Protein AF-A0AAD2XUL6-F1 (afdb_monomer_lite)

pLDDT: mean 94.73, std 5.84, range [59.78, 98.81]

Foldseek 3Di:
DWDDDDQWIKDDDDDPVQFWIWIWGPDAVIDTQKTWRQDDPQWTKMDHPPPPDKDKGWHDDPQKIKMWIKIWTADPVHRPDIDIDIDIDIDGDDD

Radius of gyration: 13.49 Å; chains: 1; bounding box: 37×21×35 Å

Structure (mmCIF, N/CA/C/O backbone):
data_AF-A0AAD2XUL6-F1
#
_entry.id   AF-A0AAD2XUL6-F1
#
loop_
_atom_site.group_PDB
_atom_site.id
_atom_site.type_symbol
_atom_site.label_atom_id
_atom_site.label_alt_id
_atom_site.label_comp_id
_atom_site.label_asym_id
_atom_site.label_entity_id
_atom_site.label_seq_id
_atom_site.pdbx_PDB_ins_code
_atom_site.Cartn_x
_atom_site.Cartn_y
_atom_site.Cartn_z
_atom_site.occupancy
_atom_site.B_iso_or_equiv
_atom_site.auth_seq_id
_atom_site.auth_comp_id
_atom_site.auth_asym_id
_atom_site.auth_atom_id
_atom_site.pdbx_PDB_model_num
ATOM 1 N N . MET A 1 1 ? -13.554 -4.815 0.991 1.00 89.19 1 MET A N 1
ATOM 2 C CA . MET A 1 1 ? -13.641 -5.595 2.246 1.00 89.19 1 MET A CA 1
ATOM 3 C C . MET A 1 1 ? -12.652 -5.035 3.250 1.00 89.19 1 MET A C 1
ATOM 5 O O . MET A 1 1 ? -11.562 -4.649 2.840 1.00 89.19 1 MET A O 1
ATOM 9 N N . CYS A 1 2 ? -13.024 -4.979 4.528 1.00 93.56 2 CYS A N 1
ATOM 10 C CA . CYS A 1 2 ? -12.143 -4.501 5.590 1.00 93.56 2 CYS A CA 1
ATOM 11 C C . CYS A 1 2 ? -12.087 -5.528 6.721 1.00 93.56 2 CYS A C 1
ATOM 13 O O . CYS A 1 2 ? -13.125 -6.033 7.136 1.00 93.56 2 CYS A O 1
ATOM 15 N N . THR A 1 3 ? -10.891 -5.844 7.211 1.00 94.81 3 THR A N 1
ATOM 16 C CA . THR A 1 3 ? -10.690 -6.824 8.286 1.00 94.81 3 THR A CA 1
ATOM 17 C C . THR A 1 3 ? -9.711 -6.299 9.327 1.00 94.81 3 THR A C 1
ATOM 19 O O . THR A 1 3 ? -8.600 -5.883 8.984 1.00 94.81 3 THR A O 1
ATOM 22 N N . ASN A 1 4 ? -10.095 -6.376 10.600 1.00 93.25 4 ASN A N 1
ATOM 23 C CA . ASN A 1 4 ? -9.237 -5.982 11.712 1.00 93.25 4 ASN A CA 1
ATOM 24 C C . ASN A 1 4 ? -8.470 -7.191 12.245 1.00 93.25 4 ASN A C 1
ATOM 26 O O . ASN A 1 4 ? -9.074 -8.205 12.590 1.00 93.25 4 ASN A O 1
ATOM 30 N N . ALA A 1 5 ? -7.147 -7.079 12.327 1.00 92.69 5 ALA A N 1
ATOM 31 C CA . ALA A 1 5 ? -6.289 -8.127 12.869 1.00 92.69 5 ALA A CA 1
ATOM 32 C C . ALA A 1 5 ? -4.986 -7.528 13.409 1.00 92.69 5 ALA A C 1
ATOM 34 O O . ALA A 1 5 ? -4.368 -6.689 12.755 1.00 92.69 5 ALA A O 1
ATOM 35 N N . GLY A 1 6 ? -4.560 -7.956 14.601 1.00 91.62 6 GLY A N 1
ATOM 36 C CA . GLY A 1 6 ? -3.233 -7.626 15.139 1.00 91.62 6 GLY A CA 1
ATOM 37 C C . GLY A 1 6 ? -2.918 -6.127 15.236 1.00 91.62 6 GLY A C 1
ATOM 38 O O . GLY A 1 6 ? -1.808 -5.727 14.904 1.00 91.62 6 GLY A O 1
ATOM 39 N N . GLY A 1 7 ? -3.884 -5.292 15.633 1.00 95.38 7 GLY A N 1
ATOM 40 C CA . GLY A 1 7 ? -3.688 -3.837 15.737 1.00 95.38 7 GLY A CA 1
ATOM 41 C C . GLY A 1 7 ? -3.727 -3.088 14.397 1.00 95.38 7 GLY A C 1
ATOM 42 O O . GLY A 1 7 ? -3.280 -1.943 14.295 1.00 95.38 7 GLY A O 1
ATOM 43 N N . THR A 1 8 ? -4.212 -3.740 13.336 1.00 97.38 8 THR A N 1
ATOM 44 C CA . THR A 1 8 ? -4.301 -3.158 11.992 1.00 97.38 8 THR A CA 1
ATOM 45 C C . THR A 1 8 ? -5.694 -3.283 11.396 1.00 97.38 8 THR A C 1
ATOM 47 O O . THR A 1 8 ? -6.439 -4.216 11.703 1.00 97.38 8 THR A O 1
ATOM 50 N N . VAL A 1 9 ? -6.008 -2.352 10.499 1.00 97.06 9 VAL A N 1
ATOM 51 C CA . VAL A 1 9 ? -7.153 -2.384 9.591 1.00 97.06 9 VAL A CA 1
ATOM 52 C C . VAL A 1 9 ? -6.617 -2.732 8.208 1.00 97.06 9 VAL A C 1
ATOM 54 O O . VAL A 1 9 ? -5.842 -1.974 7.624 1.00 97.06 9 VAL A O 1
ATOM 57 N N . ASN A 1 10 ? -7.025 -3.882 7.684 1.00 96.81 10 ASN A N 1
ATOM 58 C CA . ASN A 1 10 ? -6.643 -4.350 6.357 1.00 96.81 10 ASN A CA 1
ATOM 59 C C . ASN A 1 10 ? -7.801 -4.064 5.410 1.00 96.81 10 ASN A C 1
ATOM 61 O O . ASN A 1 10 ? -8.906 -4.559 5.617 1.00 96.81 10 ASN A O 1
ATOM 65 N N . ILE A 1 11 ? -7.555 -3.256 4.390 1.00 96.06 11 ILE A N 1
ATOM 66 C CA . ILE A 1 11 ? -8.537 -2.836 3.398 1.00 96.06 11 ILE A CA 1
ATOM 67 C C . ILE A 1 11 ? -8.146 -3.499 2.084 1.00 96.06 11 ILE A C 1
ATOM 69 O O . ILE A 1 11 ? -7.051 -3.267 1.586 1.00 96.06 11 ILE A O 1
ATOM 73 N N . ALA A 1 12 ? -9.035 -4.293 1.499 1.00 94.69 12 ALA A N 1
ATOM 74 C CA . ALA A 1 12 ? -8.879 -4.798 0.138 1.00 94.69 12 ALA A CA 1
ATOM 75 C C . ALA A 1 12 ? -10.010 -4.263 -0.746 1.00 94.69 12 ALA A C 1
ATOM 77 O O . ALA A 1 12 ? -11.188 -4.292 -0.362 1.00 94.69 12 ALA A O 1
ATOM 78 N N . ILE A 1 13 ? -9.644 -3.750 -1.920 1.00 92.62 13 ILE A N 1
ATOM 79 C CA . ILE A 1 13 ? -10.546 -3.092 -2.869 1.00 92.62 13 ILE A CA 1
ATOM 80 C C . ILE A 1 13 ? -10.616 -3.944 -4.133 1.00 92.62 13 ILE A C 1
ATOM 82 O O . ILE A 1 13 ? -9.597 -4.275 -4.736 1.00 92.62 13 ILE A O 1
ATOM 86 N N . GLY A 1 14 ? -11.837 -4.300 -4.536 1.00 87.06 14 GLY A N 1
ATOM 87 C CA . GLY A 1 14 ? -12.057 -5.251 -5.623 1.00 87.06 14 GLY A CA 1
ATOM 88 C C . GLY A 1 14 ? -11.722 -6.686 -5.207 1.00 87.06 14 GLY A C 1
ATOM 89 O O . GLY A 1 14 ? -12.038 -7.104 -4.093 1.00 87.06 14 GLY A O 1
ATOM 90 N N . GLY A 1 15 ? -11.111 -7.444 -6.118 1.00 81.06 15 GLY A N 1
ATOM 91 C CA . GLY A 1 15 ? -10.708 -8.837 -5.900 1.00 81.06 15 GLY A CA 1
ATOM 92 C C . GLY A 1 15 ? -9.271 -9.102 -6.348 1.00 81.06 15 GLY A C 1
ATOM 93 O O . GLY A 1 15 ? -8.518 -8.171 -6.636 1.00 81.06 15 GLY A O 1
ATOM 94 N N . ALA A 1 16 ? -8.896 -10.380 -6.466 1.00 76.31 16 ALA A N 1
ATOM 95 C CA . ALA A 1 16 ? -7.545 -10.786 -6.879 1.00 76.31 16 ALA A CA 1
ATOM 96 C C . ALA A 1 16 ? -7.095 -10.149 -8.209 1.00 76.31 16 ALA A C 1
ATOM 98 O O . ALA A 1 16 ? -5.918 -9.854 -8.379 1.00 76.31 16 ALA A O 1
ATOM 99 N N . ALA A 1 17 ? -8.036 -9.889 -9.122 1.00 76.19 17 ALA A N 1
ATOM 100 C CA . ALA A 1 17 ? -7.764 -9.243 -10.403 1.00 76.19 17 ALA A CA 1
ATOM 101 C C . ALA A 1 17 ? -7.375 -7.756 -10.283 1.00 76.19 17 ALA A C 1
ATOM 103 O O . ALA A 1 17 ? -6.686 -7.242 -11.156 1.00 76.19 17 ALA A O 1
ATOM 104 N N . THR A 1 18 ? -7.822 -7.058 -9.234 1.00 83.56 18 THR A N 1
ATOM 105 C CA . THR A 1 18 ? -7.548 -5.624 -9.038 1.00 83.56 18 THR A CA 1
ATOM 106 C C . THR A 1 18 ? -6.252 -5.411 -8.259 1.00 83.56 18 THR A C 1
ATOM 108 O O . THR A 1 18 ? -5.490 -4.504 -8.570 1.00 83.56 18 THR A O 1
ATOM 111 N N . GLY A 1 19 ? -5.988 -6.253 -7.253 1.00 87.50 19 GLY A N 1
ATOM 112 C CA . GLY A 1 19 ? -4.731 -6.227 -6.498 1.00 87.50 19 GLY A CA 1
ATOM 113 C C . GLY A 1 19 ? -4.498 -4.958 -5.669 1.00 87.50 19 GLY A C 1
ATOM 114 O O . GLY A 1 19 ? -3.352 -4.668 -5.328 1.00 87.50 19 GLY A O 1
ATOM 115 N N . ILE A 1 20 ? -5.557 -4.202 -5.350 1.00 95.88 20 ILE A N 1
ATOM 116 C CA . ILE A 1 20 ? -5.465 -2.986 -4.535 1.00 95.88 20 ILE A CA 1
ATOM 117 C C . ILE A 1 20 ? -5.750 -3.330 -3.074 1.00 95.88 20 ILE A C 1
ATOM 119 O O . ILE A 1 20 ? -6.815 -3.859 -2.739 1.00 95.88 20 ILE A O 1
ATOM 123 N N . ALA A 1 21 ? -4.812 -2.992 -2.193 1.00 97.00 21 ALA A N 1
ATOM 124 C CA . ALA A 1 21 ? -4.952 -3.189 -0.758 1.00 97.00 21 ALA A CA 1
ATOM 125 C C . ALA A 1 21 ? -4.213 -2.108 0.037 1.00 97.00 21 ALA A C 1
ATOM 127 O O . ALA A 1 21 ? -3.227 -1.543 -0.427 1.00 97.00 21 ALA A O 1
ATOM 128 N N . ALA A 1 22 ? -4.660 -1.847 1.258 1.00 98.12 22 ALA A N 1
ATOM 129 C CA . ALA A 1 22 ? -3.986 -0.968 2.199 1.00 98.12 22 ALA A CA 1
ATOM 130 C C . ALA A 1 22 ? -3.989 -1.579 3.600 1.00 98.12 22 ALA A C 1
ATOM 132 O O . ALA A 1 22 ? -4.957 -2.221 4.011 1.00 98.12 22 ALA A O 1
ATOM 133 N N . VAL A 1 23 ? -2.910 -1.345 4.341 1.00 98.31 23 VAL A N 1
ATOM 134 C CA . VAL A 1 23 ? -2.792 -1.710 5.753 1.00 98.31 23 VAL A CA 1
ATOM 135 C C . VAL A 1 23 ? -2.622 -0.433 6.555 1.00 98.31 23 VAL A C 1
ATOM 137 O O . VAL A 1 23 ? -1.662 0.318 6.360 1.00 98.31 23 VAL A O 1
ATOM 140 N N . LEU A 1 24 ? -3.557 -0.192 7.466 1.00 98.50 24 LEU A N 1
ATOM 141 C CA . LEU A 1 24 ? -3.556 0.943 8.379 1.00 98.50 24 LEU A CA 1
ATOM 142 C C . LEU A 1 24 ? -3.402 0.452 9.819 1.00 98.50 24 LEU A C 1
ATOM 144 O O . LEU A 1 24 ? -3.800 -0.666 10.135 1.00 98.50 24 LEU A O 1
ATOM 148 N N . SER A 1 25 ? -2.876 1.278 10.722 1.00 98.19 25 SER A N 1
ATOM 149 C CA . SER A 1 25 ? -3.069 1.032 12.158 1.00 98.19 25 SER A CA 1
ATOM 150 C C . SER A 1 25 ? -4.537 1.225 12.546 1.00 98.19 25 SER A C 1
ATOM 152 O O . SER A 1 25 ? -5.241 2.018 11.923 1.00 98.19 25 SER A O 1
ATOM 154 N N . ASP A 1 26 ? -4.974 0.598 13.631 1.00 94.88 26 ASP A N 1
ATOM 155 C CA . ASP A 1 26 ? -6.314 0.789 14.206 1.00 94.88 26 ASP A CA 1
ATOM 156 C C . ASP A 1 26 ? -6.484 2.066 15.064 1.00 94.88 26 ASP A C 1
ATOM 158 O O . ASP A 1 26 ? -7.587 2.352 15.532 1.00 94.88 26 ASP A O 1
ATOM 162 N N . GLY A 1 27 ? -5.419 2.862 15.223 1.00 94.38 27 GLY A N 1
ATOM 163 C CA . GLY A 1 27 ? -5.433 4.158 15.911 1.00 94.38 27 GLY A CA 1
ATOM 164 C C . GLY A 1 27 ? -6.263 5.263 15.233 1.00 94.38 27 GLY A C 1
ATOM 165 O O . GLY A 1 27 ? -6.770 5.111 14.120 1.00 94.38 27 GLY A O 1
ATOM 166 N N . ASN A 1 28 ? -6.382 6.408 15.919 1.00 93.50 28 ASN A N 1
ATOM 167 C CA . ASN A 1 28 ? -7.099 7.593 15.439 1.00 93.50 28 ASN A CA 1
ATOM 168 C C . ASN A 1 28 ? -6.264 8.882 15.662 1.00 93.50 28 ASN A C 1
ATOM 170 O O . ASN A 1 28 ? -6.146 9.314 16.811 1.00 93.50 28 ASN A O 1
ATOM 174 N N . PRO A 1 29 ? -5.683 9.493 14.609 1.00 94.88 29 PRO A N 1
ATOM 175 C CA . PRO A 1 29 ? -5.793 9.089 13.207 1.00 94.88 29 PRO A CA 1
ATOM 176 C C . PRO A 1 29 ? -5.036 7.779 12.912 1.00 94.88 29 PRO A C 1
ATOM 178 O O . PRO A 1 29 ? -4.046 7.468 13.584 1.00 94.88 29 PRO A O 1
ATOM 181 N N . PRO A 1 30 ? -5.477 6.999 11.910 1.00 97.56 30 PRO A N 1
ATOM 182 C CA . PRO A 1 30 ? -4.752 5.813 11.481 1.00 97.56 30 PRO A CA 1
ATOM 183 C C . PRO A 1 30 ? -3.446 6.194 10.771 1.00 97.56 30 PRO A C 1
ATOM 185 O O . PRO A 1 30 ? -3.396 7.100 9.943 1.00 97.56 30 PRO A O 1
ATOM 188 N N . GLN A 1 31 ? -2.377 5.452 11.043 1.00 98.44 31 GLN A N 1
ATOM 189 C CA . GLN A 1 31 ? -1.133 5.523 10.286 1.00 98.44 31 GLN A CA 1
ATOM 190 C C . GLN A 1 31 ? -1.170 4.548 9.114 1.00 98.44 31 GLN A C 1
ATOM 192 O O . GLN A 1 31 ? -1.523 3.381 9.289 1.00 98.44 31 GLN A O 1
ATOM 197 N N . VAL A 1 32 ? -0.719 4.990 7.942 1.00 98.69 32 VAL A N 1
ATOM 198 C CA . VAL A 1 32 ? -0.549 4.111 6.781 1.00 98.69 32 VAL A CA 1
ATOM 199 C C . VAL A 1 32 ? 0.711 3.273 6.963 1.00 98.69 32 VAL A C 1
ATOM 201 O O . VAL A 1 32 ? 1.808 3.814 7.092 1.00 98.69 32 VAL A O 1
ATOM 204 N N . LYS A 1 33 ? 0.571 1.946 6.972 1.00 98.50 33 LYS A N 1
ATOM 205 C CA . LYS A 1 33 ? 1.708 1.016 7.033 1.00 98.50 33 LYS A CA 1
ATOM 206 C C . LYS A 1 33 ? 2.164 0.616 5.638 1.00 98.50 33 LYS A C 1
ATOM 208 O O . LYS A 1 33 ? 3.365 0.668 5.361 1.00 98.50 33 LYS A O 1
ATOM 213 N N . SER A 1 34 ? 1.215 0.284 4.767 1.00 98.50 34 SER A N 1
ATOM 214 C CA . SER A 1 34 ? 1.470 0.007 3.355 1.00 98.50 34 SER A CA 1
ATOM 215 C C . SER A 1 34 ? 0.239 0.236 2.476 1.00 98.50 34 SER A C 1
ATOM 217 O O . SER A 1 34 ? -0.898 0.195 2.950 1.00 98.50 34 SER A O 1
ATOM 219 N N . VAL A 1 35 ? 0.478 0.468 1.185 1.00 98.56 35 VAL A N 1
ATOM 220 C CA . VAL A 1 35 ? -0.531 0.493 0.117 1.00 98.56 35 VAL A CA 1
ATOM 221 C C . VAL A 1 35 ? 0.026 -0.276 -1.077 1.00 98.56 35 VAL A C 1
ATOM 223 O O . VAL A 1 35 ? 1.140 -0.009 -1.511 1.00 98.56 35 VAL A O 1
ATOM 226 N N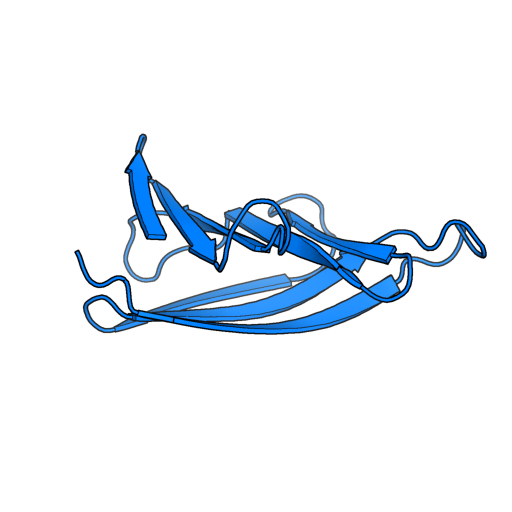 . GLY A 1 36 ? -0.737 -1.217 -1.617 1.00 98.00 36 GLY A N 1
ATOM 227 C CA . GLY A 1 36 ? -0.499 -1.829 -2.919 1.00 98.00 36 GLY A CA 1
ATOM 228 C C . GLY A 1 36 ? -1.559 -1.348 -3.900 1.00 98.00 36 GLY A C 1
ATOM 229 O O . GLY A 1 36 ? -2.746 -1.397 -3.586 1.00 98.00 36 GLY A O 1
ATOM 230 N N . LEU A 1 37 ? -1.138 -0.876 -5.074 1.00 97.00 37 LEU A N 1
ATOM 231 C CA . LEU A 1 37 ? -2.025 -0.363 -6.127 1.00 97.00 37 LEU A CA 1
ATOM 232 C C . LEU A 1 37 ? -2.113 -1.309 -7.337 1.00 97.00 37 LEU A C 1
ATOM 234 O O . LEU A 1 37 ? -2.686 -0.951 -8.363 1.00 97.00 37 LEU A O 1
ATOM 238 N N . GLY A 1 38 ? -1.532 -2.505 -7.227 1.00 94.56 38 GLY A N 1
ATOM 239 C CA . GLY A 1 38 ? -1.416 -3.448 -8.334 1.00 94.56 38 GLY A CA 1
ATOM 240 C C . GLY A 1 38 ? -0.440 -2.979 -9.417 1.00 94.56 38 GLY A C 1
ATOM 241 O O . GLY A 1 38 ? 0.449 -2.155 -9.178 1.00 94.56 38 GLY A O 1
ATOM 242 N N . ASN A 1 39 ? -0.591 -3.549 -10.614 1.00 93.12 39 ASN A N 1
ATOM 243 C CA . ASN A 1 39 ? 0.179 -3.157 -11.789 1.00 93.12 39 ASN A CA 1
ATOM 244 C C . ASN A 1 39 ? -0.561 -2.061 -12.563 1.00 93.12 39 ASN A C 1
ATOM 246 O O . AS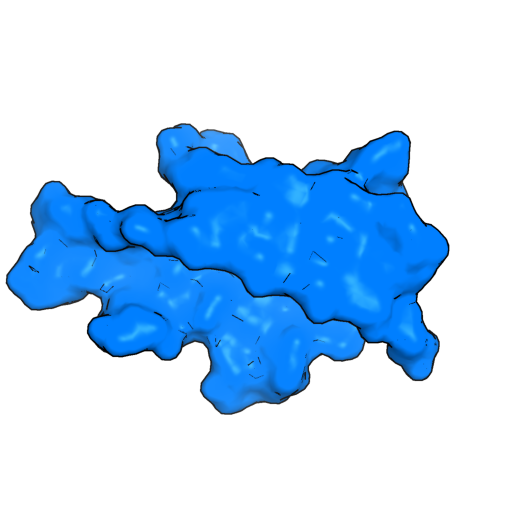N A 1 39 ? -1.692 -2.259 -13.003 1.00 93.12 39 ASN A O 1
ATOM 250 N N . VAL A 1 40 ? 0.096 -0.921 -12.752 1.00 90.81 40 VAL A N 1
ATOM 251 C CA . VAL A 1 40 ? -0.412 0.213 -13.521 1.00 90.81 40 VAL A CA 1
ATOM 252 C C . VAL A 1 40 ? 0.575 0.483 -14.649 1.00 90.81 40 VAL A C 1
ATOM 254 O O . VAL A 1 40 ? 1.716 0.870 -14.404 1.00 90.81 40 VAL A O 1
ATOM 257 N N . ASN A 1 41 ? 0.140 0.277 -15.894 1.00 90.25 41 ASN A N 1
ATOM 258 C CA . ASN A 1 41 ? 0.953 0.483 -17.099 1.00 90.25 41 ASN A CA 1
ATOM 259 C C . ASN A 1 41 ? 2.309 -0.251 -17.068 1.00 90.25 41 ASN A C 1
ATOM 261 O O . ASN A 1 41 ? 3.331 0.317 -17.440 1.00 90.25 41 ASN A O 1
ATOM 265 N N . GLY A 1 42 ? 2.332 -1.501 -16.598 1.00 92.50 42 GLY A N 1
ATOM 266 C CA . GLY A 1 42 ? 3.549 -2.312 -16.532 1.00 92.50 42 GLY A CA 1
ATOM 267 C C . GLY A 1 42 ? 4.366 -2.124 -15.253 1.00 92.50 42 GLY A C 1
ATOM 268 O O . GLY A 1 42 ? 5.244 -2.940 -14.986 1.00 92.50 42 GLY A O 1
ATOM 269 N N . VAL A 1 43 ? 4.034 -1.145 -14.407 1.00 96.06 43 VAL A N 1
ATOM 270 C CA . VAL A 1 43 ? 4.742 -0.871 -13.150 1.00 96.06 43 VAL A CA 1
ATOM 271 C C . VAL A 1 43 ? 3.887 -1.282 -11.961 1.00 96.06 43 VAL A C 1
ATOM 273 O O . VAL A 1 43 ? 2.762 -0.813 -11.796 1.00 96.06 43 VAL A O 1
ATOM 276 N N . THR A 1 44 ? 4.424 -2.136 -11.094 1.00 96.00 44 THR A N 1
ATOM 277 C CA . THR A 1 44 ? 3.790 -2.424 -9.803 1.00 96.00 44 THR A CA 1
ATOM 278 C C . THR A 1 44 ? 4.039 -1.258 -8.855 1.00 96.00 44 THR A C 1
ATOM 280 O O . THR A 1 44 ? 5.191 -0.960 -8.540 1.00 96.00 44 THR A O 1
ATOM 283 N N . LEU A 1 45 ? 2.966 -0.594 -8.421 1.00 97.81 45 LEU A N 1
ATOM 284 C CA . LEU A 1 45 ? 3.036 0.594 -7.570 1.00 97.81 45 LEU A CA 1
ATOM 285 C C . LEU A 1 45 ? 2.621 0.274 -6.135 1.00 97.81 45 LEU A C 1
ATOM 287 O O . LEU A 1 45 ? 1.625 -0.414 -5.893 1.00 97.81 45 LEU A O 1
ATOM 291 N N . GLY A 1 46 ? 3.348 0.838 -5.176 1.00 98.19 46 GLY A N 1
ATOM 292 C CA . GLY A 1 46 ? 2.982 0.745 -3.773 1.00 98.19 46 GLY A CA 1
ATOM 293 C C . GLY A 1 46 ? 3.689 1.751 -2.877 1.00 98.19 46 GLY A C 1
ATOM 294 O O . GLY A 1 46 ? 4.548 2.516 -3.296 1.00 98.19 46 GLY A O 1
ATOM 295 N N . TYR A 1 47 ? 3.300 1.748 -1.615 1.00 98.69 47 TYR A N 1
ATOM 296 C CA . TYR A 1 47 ? 3.928 2.501 -0.543 1.00 98.69 47 TYR A CA 1
ATOM 297 C C . TYR A 1 47 ? 4.194 1.551 0.622 1.00 98.69 47 TYR A C 1
ATOM 299 O O . TYR A 1 47 ? 3.323 0.758 0.979 1.00 98.69 47 TYR A O 1
ATOM 307 N N . THR A 1 48 ? 5.363 1.681 1.246 1.00 98.50 48 THR A N 1
ATOM 308 C CA . THR A 1 48 ? 5.714 0.982 2.487 1.00 98.50 48 THR A CA 1
ATOM 309 C C . THR A 1 48 ? 6.385 1.968 3.430 1.00 98.50 48 THR A C 1
ATOM 311 O O . THR A 1 48 ? 7.416 2.561 3.101 1.00 98.50 48 THR A O 1
ATOM 314 N N . SER A 1 49 ? 5.807 2.137 4.618 1.00 98.12 49 SER A N 1
ATOM 315 C CA . SER A 1 49 ? 6.348 3.021 5.652 1.00 98.12 49 SER A CA 1
ATOM 316 C C . SER A 1 49 ? 7.765 2.617 6.087 1.00 98.12 49 SER A C 1
ATOM 318 O O . SER A 1 49 ? 8.138 1.448 6.044 1.00 98.12 49 SER A O 1
ATOM 320 N N . GLY A 1 50 ? 8.580 3.597 6.489 1.00 97.75 50 GLY A N 1
ATOM 321 C CA . GLY A 1 50 ? 9.939 3.363 7.001 1.00 97.75 50 GLY A CA 1
ATOM 322 C C . GLY A 1 50 ? 11.011 3.058 5.947 1.00 97.75 50 GLY A C 1
ATOM 323 O O . GLY A 1 50 ? 12.180 2.955 6.297 1.00 97.75 50 GLY A O 1
ATOM 324 N N . THR A 1 51 ? 10.653 2.968 4.664 1.00 96.88 51 THR A N 1
ATOM 325 C CA . THR A 1 51 ? 11.615 2.726 3.569 1.00 96.88 51 THR A CA 1
ATOM 326 C C . THR A 1 51 ? 12.347 3.987 3.098 1.00 96.88 51 THR A C 1
ATOM 328 O O . THR A 1 51 ? 13.337 3.892 2.379 1.00 96.88 51 THR A O 1
ATOM 331 N N . GLY A 1 52 ? 11.849 5.174 3.465 1.00 96.31 52 GLY A N 1
ATOM 332 C CA . GLY A 1 52 ? 12.317 6.455 2.926 1.00 96.31 52 GLY A CA 1
ATOM 333 C C . GLY A 1 52 ? 11.811 6.764 1.510 1.00 96.31 52 GLY A C 1
ATOM 334 O O . GLY A 1 52 ? 12.198 7.785 0.948 1.00 96.31 52 GLY A O 1
ATOM 335 N N . GLN A 1 53 ? 10.948 5.918 0.933 1.00 95.94 53 GLN A N 1
ATOM 336 C CA . GLN A 1 53 ? 10.374 6.100 -0.400 1.00 95.94 53 GLN A CA 1
ATOM 337 C C . GLN A 1 53 ? 8.875 6.404 -0.337 1.00 95.94 53 GLN A C 1
ATOM 339 O O . GLN A 1 53 ? 8.110 5.720 0.345 1.00 95.94 53 GLN A O 1
ATOM 344 N N . GLY A 1 54 ? 8.454 7.413 -1.103 1.00 97.75 54 GLY A N 1
ATOM 345 C CA . GLY A 1 54 ? 7.063 7.849 -1.142 1.00 97.75 54 GLY A CA 1
ATOM 346 C C . GLY A 1 54 ? 6.570 8.406 0.196 1.00 97.75 54 GLY A C 1
ATOM 347 O O . GLY A 1 54 ? 7.328 8.636 1.139 1.00 97.75 54 GLY A O 1
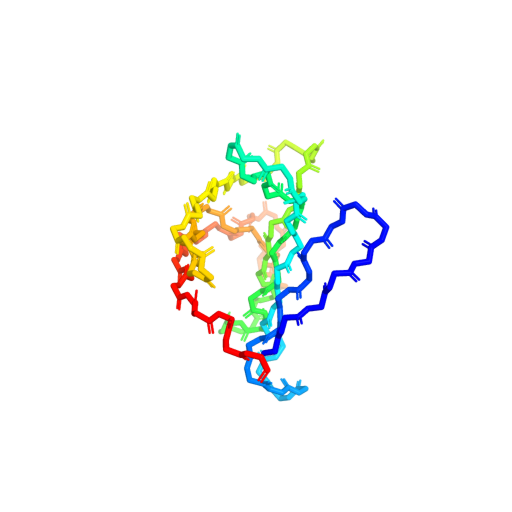ATOM 348 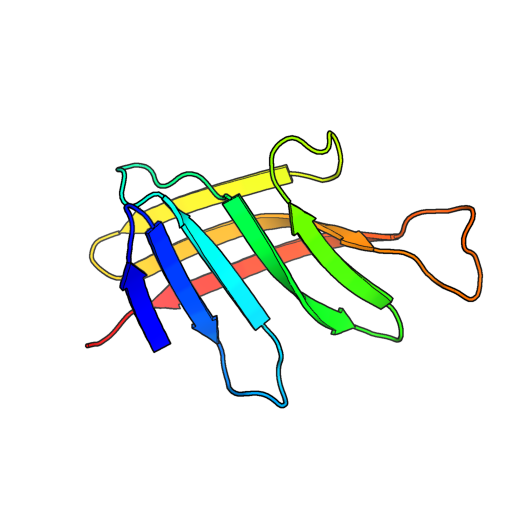N N . ASN A 1 55 ? 5.267 8.640 0.273 1.00 98.62 55 ASN A N 1
ATOM 349 C CA . ASN A 1 55 ? 4.600 9.130 1.475 1.00 98.62 55 ASN A CA 1
ATOM 350 C C . ASN A 1 55 ? 3.141 8.684 1.462 1.00 98.62 55 ASN A C 1
ATOM 352 O O . ASN A 1 55 ? 2.564 8.529 0.388 1.00 98.62 55 ASN A O 1
ATOM 356 N N . ALA A 1 56 ? 2.530 8.531 2.634 1.00 98.75 56 ALA A N 1
ATOM 357 C CA . ALA A 1 56 ? 1.094 8.330 2.728 1.00 98.75 56 ALA A CA 1
ATOM 358 C C . ALA A 1 56 ? 0.544 8.818 4.071 1.00 98.75 56 ALA A C 1
ATOM 360 O O . ALA A 1 56 ? 1.210 8.722 5.102 1.00 98.75 56 ALA A O 1
ATOM 361 N N . SER A 1 57 ? -0.688 9.310 4.045 1.00 98.62 57 SER A N 1
ATOM 362 C CA . SER A 1 57 ? -1.476 9.719 5.206 1.00 98.62 57 SER A CA 1
ATOM 363 C C . SER A 1 57 ? -2.875 9.134 5.102 1.00 98.62 57 SER A C 1
ATOM 365 O O . SER A 1 57 ? -3.369 8.910 3.996 1.00 98.62 57 SER A O 1
ATOM 367 N N . ALA A 1 58 ? -3.507 8.891 6.247 1.00 98.56 58 ALA A N 1
ATOM 368 C CA . ALA A 1 58 ? -4.880 8.426 6.289 1.00 98.56 58 ALA A CA 1
ATOM 369 C C . ALA A 1 58 ? -5.707 9.203 7.311 1.00 98.56 58 ALA A C 1
ATOM 371 O O . ALA A 1 58 ? -5.254 9.509 8.413 1.00 98.56 58 ALA A O 1
ATOM 372 N N . GLU A 1 59 ? -6.948 9.465 6.933 1.00 98.00 59 GLU A N 1
ATOM 373 C CA . GLU A 1 59 ? -7.993 10.008 7.786 1.00 98.00 59 GLU A CA 1
ATOM 374 C C . GLU A 1 59 ? -9.108 8.975 7.918 1.00 98.00 59 GLU A C 1
ATOM 376 O O . GLU A 1 59 ? -9.371 8.197 6.995 1.00 98.00 59 GLU A O 1
ATOM 381 N N . LYS A 1 60 ? -9.768 8.967 9.076 1.00 96.12 60 LYS A N 1
ATOM 382 C CA . LYS A 1 60 ? -10.903 8.091 9.356 1.00 96.12 60 LYS A CA 1
ATOM 383 C C . LYS A 1 60 ? -12.098 8.929 9.786 1.00 96.12 60 LYS A C 1
ATOM 385 O O . LYS A 1 60 ? -11.998 9.695 10.740 1.00 96.12 60 LYS A O 1
ATOM 390 N N . ASN A 1 61 ? -13.237 8.726 9.133 1.00 95.69 61 ASN A N 1
ATOM 391 C CA . ASN A 1 61 ? -14.517 9.305 9.520 1.00 95.69 61 ASN A CA 1
ATOM 392 C C . ASN A 1 61 ? -15.564 8.191 9.641 1.00 95.69 61 ASN A C 1
ATOM 394 O O . ASN A 1 61 ? -16.025 7.647 8.639 1.00 95.69 61 ASN A O 1
ATOM 398 N N . GLY A 1 62 ? -15.906 7.806 10.873 1.00 93.44 62 GLY A N 1
ATOM 399 C CA . GLY A 1 62 ? -16.764 6.645 11.118 1.00 93.44 62 GLY A CA 1
ATOM 400 C C . GLY A 1 62 ? -16.141 5.368 10.545 1.00 93.44 62 GLY A C 1
ATOM 401 O O . GLY A 1 62 ? -15.082 4.941 11.004 1.00 93.44 62 GLY A O 1
ATOM 402 N N . ASN A 1 63 ? -16.780 4.785 9.530 1.00 93.19 63 ASN A N 1
ATOM 4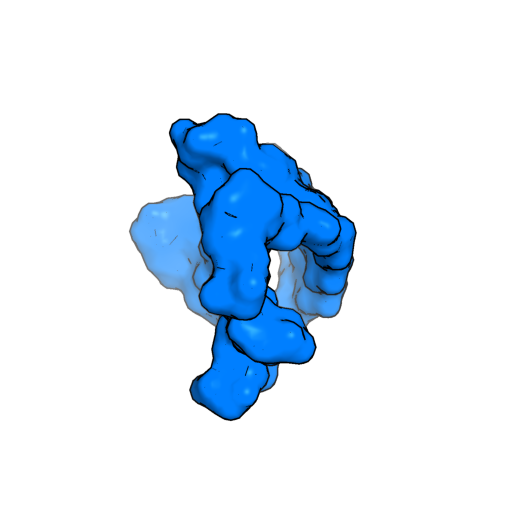03 C CA . ASN A 1 63 ? -16.290 3.596 8.821 1.00 93.19 63 ASN A CA 1
ATOM 404 C C . ASN A 1 63 ? -15.619 3.919 7.475 1.00 93.19 63 ASN A C 1
ATOM 406 O O . ASN A 1 63 ? -15.237 3.005 6.741 1.00 93.19 63 ASN A O 1
ATOM 410 N N . SER A 1 64 ? -15.492 5.200 7.139 1.00 96.00 64 SER A N 1
ATOM 411 C CA . SER A 1 64 ? -14.847 5.662 5.915 1.00 96.00 64 SER A CA 1
ATOM 412 C C . SER A 1 64 ? -13.383 6.000 6.174 1.00 96.00 64 SER A C 1
ATOM 414 O O . SER A 1 64 ? -13.038 6.577 7.209 1.00 96.00 64 SER A O 1
ATOM 416 N N . TYR A 1 65 ? -12.530 5.638 5.223 1.00 97.44 65 TYR A N 1
ATOM 417 C CA . TYR A 1 65 ? -1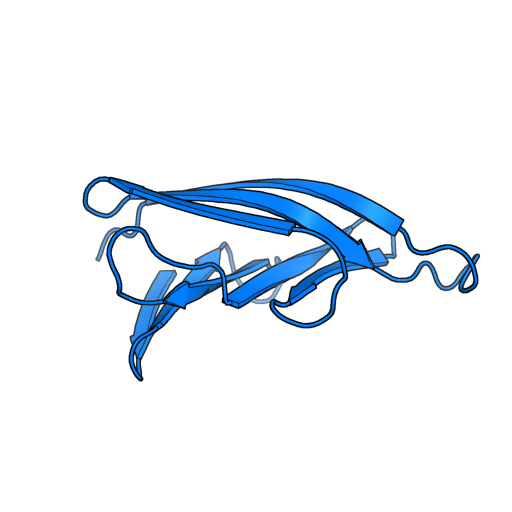1.099 5.896 5.233 1.00 97.44 65 TYR A CA 1
ATOM 418 C C . TYR A 1 65 ? -10.721 6.638 3.960 1.00 97.44 65 TYR A C 1
ATOM 420 O O . TYR A 1 65 ? -10.989 6.155 2.859 1.00 97.44 65 TYR A O 1
ATOM 428 N N . LYS A 1 66 ? -10.041 7.771 4.126 1.00 98.31 66 LYS A N 1
ATOM 429 C CA . LYS A 1 66 ? -9.387 8.476 3.028 1.00 98.31 66 LYS A CA 1
ATOM 430 C C . LYS A 1 66 ? -7.885 8.300 3.168 1.00 98.31 66 LYS A C 1
ATOM 432 O O . LYS A 1 66 ? -7.327 8.661 4.199 1.00 98.31 66 LYS A O 1
ATOM 437 N N . ILE A 1 67 ? -7.239 7.739 2.151 1.00 98.69 67 ILE A N 1
ATOM 438 C CA . ILE A 1 67 ? -5.794 7.498 2.109 1.00 98.69 67 ILE A CA 1
ATOM 439 C C . ILE A 1 67 ? -5.226 8.247 0.912 1.00 98.69 67 ILE A C 1
ATOM 441 O O . ILE A 1 67 ? -5.649 8.027 -0.221 1.00 98.69 67 ILE A O 1
ATOM 445 N N . THR A 1 68 ? -4.252 9.112 1.149 1.00 98.81 68 THR A N 1
ATOM 446 C CA . THR A 1 68 ? -3.597 9.905 0.104 1.00 98.81 68 THR A CA 1
ATOM 447 C C . THR A 1 68 ? -2.093 9.754 0.208 1.00 98.81 68 THR A C 1
ATOM 449 O O . THR A 1 68 ? -1.554 9.531 1.295 1.00 98.81 68 THR A O 1
ATOM 452 N N . GLY A 1 69 ? -1.393 9.866 -0.916 1.00 98.69 69 GLY A N 1
ATOM 453 C CA . GLY A 1 69 ? 0.054 9.746 -0.898 1.00 98.69 69 GLY A CA 1
ATOM 454 C C . GLY A 1 69 ? 0.713 9.718 -2.264 1.00 98.69 69 GLY A C 1
ATOM 455 O O . GLY A 1 69 ? 0.088 9.980 -3.289 1.00 98.69 69 GLY A O 1
ATOM 456 N N . THR A 1 70 ? 1.992 9.360 -2.246 1.00 98.62 70 THR A N 1
ATOM 457 C CA . THR A 1 70 ? 2.802 9.064 -3.425 1.00 98.62 70 THR A CA 1
ATOM 458 C C . THR A 1 70 ? 3.310 7.634 -3.309 1.00 98.62 70 THR A C 1
ATOM 460 O O . THR A 1 70 ? 4.045 7.310 -2.374 1.00 98.62 70 THR A O 1
ATOM 463 N N . ALA A 1 71 ? 2.921 6.791 -4.261 1.00 98.31 71 ALA A N 1
ATOM 464 C CA . ALA A 1 71 ? 3.410 5.430 -4.403 1.00 98.31 71 ALA A CA 1
ATOM 465 C C . ALA A 1 71 ? 4.642 5.401 -5.310 1.00 98.31 71 ALA A C 1
ATOM 467 O O . ALA A 1 71 ? 4.785 6.232 -6.213 1.00 98.31 71 ALA A O 1
ATOM 468 N N . THR A 1 72 ? 5.508 4.425 -5.077 1.00 98.12 72 THR A N 1
ATOM 469 C CA . THR A 1 72 ? 6.726 4.183 -5.838 1.00 98.12 72 THR A CA 1
ATOM 470 C C . THR A 1 72 ? 6.673 2.820 -6.528 1.00 98.12 72 THR A C 1
ATOM 472 O O . THR A 1 72 ? 5.922 1.925 -6.134 1.00 98.12 72 THR A O 1
ATOM 475 N N . GLY A 1 73 ? 7.455 2.663 -7.590 1.00 97.12 73 GLY A N 1
ATOM 476 C CA . GLY A 1 73 ? 7.618 1.407 -8.311 1.00 97.12 73 GLY A CA 1
ATOM 477 C C . GLY A 1 73 ? 8.848 1.438 -9.210 1.00 97.12 73 GLY A C 1
ATOM 478 O O . GLY A 1 73 ? 9.467 2.486 -9.406 1.00 97.12 73 GLY A O 1
ATOM 479 N N . VAL A 1 74 ? 9.205 0.280 -9.759 1.00 96.69 74 VAL A N 1
ATOM 480 C CA . VAL A 1 74 ? 10.326 0.136 -10.697 1.00 96.69 74 VAL A CA 1
ATOM 481 C C . VAL A 1 74 ? 9.767 -0.151 -12.082 1.00 96.69 74 VAL A C 1
ATOM 483 O O . VAL A 1 74 ? 9.018 -1.111 -12.261 1.00 96.69 74 VAL A O 1
ATOM 486 N N . ASP A 1 75 ? 10.142 0.674 -13.055 1.00 95.06 75 ASP A N 1
ATOM 487 C CA . ASP A 1 75 ? 9.925 0.373 -14.465 1.00 95.06 75 ASP A CA 1
ATOM 488 C C . ASP A 1 75 ? 11.066 -0.516 -14.967 1.00 95.06 75 ASP A C 1
ATOM 490 O O . ASP A 1 75 ? 12.222 -0.101 -15.003 1.00 95.06 75 ASP A O 1
ATOM 494 N N . MET A 1 76 ? 10.755 -1.749 -15.363 1.00 92.94 76 MET A N 1
ATOM 495 C CA . MET A 1 76 ? 11.764 -2.694 -15.852 1.00 92.94 76 MET A CA 1
ATOM 496 C C . MET A 1 76 ? 12.366 -2.282 -17.202 1.00 92.94 76 MET A C 1
ATOM 498 O O . MET A 1 76 ? 13.458 -2.739 -17.533 1.00 92.94 76 MET A O 1
ATOM 502 N N . ALA A 1 77 ? 11.701 -1.406 -17.964 1.00 94.25 77 ALA A N 1
ATOM 503 C CA . ALA A 1 77 ? 12.277 -0.808 -19.165 1.00 94.25 77 ALA A CA 1
ATOM 504 C C . ALA A 1 77 ? 13.321 0.278 -18.832 1.00 94.25 77 ALA A C 1
ATOM 506 O O . ALA A 1 77 ? 14.184 0.566 -19.661 1.00 94.25 77 ALA A O 1
ATOM 507 N N . ASN A 1 78 ? 13.275 0.858 -17.626 1.00 94.06 78 ASN A N 1
ATOM 508 C CA . ASN A 1 78 ? 14.224 1.864 -17.145 1.00 94.06 78 ASN A CA 1
ATOM 509 C C . ASN A 1 78 ? 14.471 1.741 -15.621 1.00 94.06 78 ASN A C 1
ATOM 511 O O . ASN A 1 78 ? 14.056 2.603 -14.841 1.00 94.06 78 ASN A O 1
ATOM 515 N N . PRO A 1 79 ? 15.177 0.688 -15.165 1.00 93.88 79 PRO A N 1
ATOM 516 C CA . PRO A 1 79 ? 15.244 0.326 -13.745 1.00 93.88 79 PRO A CA 1
ATOM 517 C C . PRO A 1 79 ? 16.073 1.292 -12.886 1.00 93.88 79 PRO A C 1
ATOM 519 O O . PRO A 1 79 ? 16.055 1.198 -11.660 1.00 93.88 79 PRO A O 1
ATOM 522 N N . LEU A 1 80 ? 16.812 2.215 -13.508 1.00 95.38 80 LEU A N 1
ATOM 523 C CA . LEU A 1 80 ? 17.626 3.213 -12.810 1.00 95.38 80 LEU A CA 1
ATOM 524 C C . LEU A 1 80 ? 16.812 4.429 -12.349 1.00 95.38 80 LEU A C 1
ATOM 526 O O . LEU A 1 80 ? 17.307 5.217 -11.544 1.00 95.38 80 LEU A O 1
ATOM 530 N N . GLN A 1 81 ? 15.585 4.597 -12.850 1.00 93.44 81 GLN A N 1
ATOM 531 C CA . GLN A 1 81 ? 14.712 5.704 -12.477 1.00 93.44 81 GLN A CA 1
ATOM 532 C C . GLN A 1 81 ? 13.424 5.178 -11.833 1.00 93.44 81 GLN A C 1
ATOM 534 O O . GLN A 1 81 ? 12.587 4.596 -12.523 1.00 93.44 81 GLN A O 1
ATOM 539 N N . PRO A 1 82 ? 13.231 5.376 -10.515 1.00 93.12 82 PRO A N 1
ATOM 540 C CA . PRO A 1 82 ? 12.000 4.968 -9.858 1.00 93.12 82 PRO A CA 1
ATOM 541 C C . PRO A 1 82 ? 10.813 5.781 -10.380 1.00 93.12 82 PRO A C 1
ATOM 543 O O . PRO A 1 82 ? 10.898 6.994 -10.591 1.00 93.12 82 PRO A O 1
ATOM 546 N N . VAL A 1 83 ? 9.679 5.108 -10.539 1.00 97.25 83 VAL A N 1
ATOM 547 C CA . VAL A 1 83 ? 8.412 5.732 -10.910 1.00 97.25 83 VAL A CA 1
ATOM 548 C C . VAL A 1 83 ? 7.698 6.167 -9.642 1.00 97.25 83 VAL A C 1
ATOM 550 O O . VAL A 1 83 ? 7.433 5.343 -8.775 1.00 97.25 83 VAL A O 1
ATOM 553 N N . ASN A 1 84 ? 7.342 7.448 -9.563 1.00 97.56 84 ASN A N 1
ATOM 554 C CA . ASN A 1 84 ? 6.559 8.010 -8.466 1.00 97.56 84 ASN A CA 1
ATOM 555 C C . ASN A 1 84 ? 5.205 8.484 -8.998 1.00 97.56 84 ASN A C 1
ATOM 557 O O . ASN A 1 84 ? 5.156 9.217 -9.993 1.00 97.56 84 ASN A O 1
ATOM 561 N N . LYS A 1 85 ? 4.104 8.082 -8.357 1.00 98.00 85 LYS A N 1
ATOM 562 C CA . LYS A 1 85 ? 2.747 8.483 -8.752 1.00 98.00 85 LYS A CA 1
ATOM 563 C C . LYS A 1 85 ? 1.900 8.863 -7.539 1.00 98.00 85 LYS A C 1
ATOM 565 O O . LYS A 1 85 ? 1.907 8.119 -6.557 1.00 98.00 85 LYS A O 1
ATOM 570 N N . PRO A 1 86 ? 1.161 9.986 -7.597 1.00 98.44 86 PRO A N 1
ATOM 571 C CA . PRO A 1 86 ? 0.191 10.300 -6.564 1.00 98.44 86 PRO A CA 1
ATOM 572 C C . PRO A 1 86 ? -0.957 9.290 -6.610 1.00 98.44 86 PRO A C 1
ATOM 574 O O . PRO A 1 86 ? -1.305 8.780 -7.679 1.00 98.44 86 PRO A O 1
ATOM 577 N N . PHE A 1 87 ? -1.557 9.027 -5.457 1.00 98.62 87 PHE A N 1
ATOM 578 C CA . PHE A 1 87 ? -2.759 8.214 -5.352 1.00 98.62 87 PHE A CA 1
ATOM 579 C C . PHE A 1 87 ? -3.722 8.789 -4.315 1.00 98.62 87 PHE A C 1
ATOM 581 O O . PHE A 1 87 ? -3.322 9.462 -3.360 1.00 98.62 87 PHE A O 1
ATOM 588 N N . GLU A 1 88 ? -4.996 8.463 -4.502 1.00 98.50 88 GLU A N 1
ATOM 589 C CA . GLU A 1 88 ? -6.062 8.668 -3.533 1.00 98.50 88 GLU A CA 1
ATOM 590 C C . GLU A 1 88 ? -6.920 7.400 -3.489 1.00 98.50 88 GLU A C 1
ATOM 592 O O . GLU A 1 88 ? -7.275 6.840 -4.527 1.00 98.50 88 GLU A O 1
ATOM 597 N N . ILE A 1 89 ? -7.220 6.936 -2.281 1.00 97.94 89 ILE A N 1
ATOM 598 C CA . ILE A 1 89 ? -8.165 5.861 -2.003 1.00 97.94 89 ILE A CA 1
ATOM 599 C C . ILE A 1 89 ? -9.216 6.438 -1.062 1.00 97.94 89 ILE A C 1
ATOM 601 O O . ILE A 1 89 ? -8.885 6.860 0.045 1.00 97.94 89 ILE A O 1
ATOM 605 N N . ASP A 1 90 ? -10.471 6.417 -1.493 1.00 97.31 90 ASP A N 1
ATOM 606 C CA . ASP A 1 90 ? -11.630 6.749 -0.669 1.00 97.31 90 ASP A CA 1
ATOM 607 C C . ASP A 1 90 ? -12.525 5.511 -0.593 1.00 97.31 90 ASP A C 1
ATOM 609 O O . ASP A 1 90 ? -12.987 4.987 -1.612 1.00 97.31 90 ASP A O 1
ATOM 613 N N . VAL A 1 91 ? -12.677 4.965 0.610 1.00 96.00 91 VAL A N 1
ATOM 614 C CA . VAL A 1 91 ? -13.364 3.694 0.828 1.00 96.00 91 VAL A CA 1
ATOM 615 C C . VAL A 1 91 ? -14.208 3.754 2.085 1.00 96.00 91 VAL A C 1
ATOM 617 O O . VAL A 1 91 ? -13.789 4.264 3.118 1.00 96.00 91 VAL A O 1
ATOM 620 N N . THR A 1 92 ? -15.397 3.162 2.017 1.00 95.75 92 THR A N 1
ATOM 621 C CA . THR A 1 92 ? -16.241 2.941 3.191 1.00 95.75 92 THR A CA 1
ATOM 622 C C . THR A 1 92 ? -16.326 1.452 3.492 1.00 95.75 92 THR A C 1
ATOM 624 O O . THR A 1 92 ? -16.716 0.650 2.643 1.00 95.75 92 THR A O 1
ATOM 627 N N . CYS A 1 93 ? -15.943 1.079 4.711 1.00 90.31 93 CYS A N 1
ATOM 628 C CA . CYS A 1 93 ? -16.029 -0.279 5.223 1.00 90.31 93 CYS A CA 1
ATOM 629 C C . CYS A 1 93 ? -17.447 -0.535 5.754 1.00 90.31 93 CYS A C 1
ATOM 631 O O . CYS A 1 93 ? -17.730 -0.306 6.929 1.00 90.31 93 CYS A O 1
ATOM 633 N N . ASN A 1 94 ? -18.348 -0.986 4.884 1.00 79.38 94 ASN A N 1
ATOM 634 C CA . ASN A 1 94 ? -19.640 -1.518 5.315 1.00 79.38 94 ASN A CA 1
ATOM 635 C C . ASN A 1 94 ? -19.447 -2.995 5.669 1.00 79.38 94 ASN A C 1
ATOM 637 O O . ASN A 1 94 ? -18.818 -3.713 4.893 1.00 79.38 94 ASN A O 1
ATOM 641 N N . SER A 1 95 ? -19.911 -3.367 6.861 1.00 59.78 95 SER A N 1
ATOM 642 C CA . SER A 1 95 ? -19.814 -4.682 7.506 1.00 59.78 95 SER A CA 1
ATOM 643 C C . SER A 1 95 ? -19.878 -5.872 6.553 1.00 59.78 95 SER A C 1
ATOM 645 O O . SER A 1 95 ? -20.803 -5.890 5.710 1.00 59.78 95 SER A O 1
#

Sequence (95 aa):
MCTNAGGTVNIAIGGAATGIAAVLSDGNPPQVKSVGLGNVNGVTLGYTSGTGQGNASAEKNGNSYKITGTATGVDMANPLQPVNKPFEIDVTCNS

Secondary structure (DSSP, 8-state):
-EEEETTEEEEEES-TTT-EEEEEESSSSPPEEEEEEEEETTEEEEEETTSSSSEEEEEEETTEEEEEEEEEEE-TTSTTSEEEEEEEEEEE---